Protein AF-A0A7X5N350-F1 (afdb_monomer)

Sequence (99 aa):
MRYFTQALGEDDPGRKDLLFDIATEELSHLEIIGSIIAMLNKGPKAVLSEGMEEAMEMRSMTQNSTSHTQQILYGGGPALVNSSGVPWTSAYVDSIGCP

Nearest PDB structures (foldseek):
  6j42-assembly1_B-2  TM=8.486E-01  e=6.877E-03  Nostoc sp. PCC 7120 = FACHB-418
  2cwl-assembly1_A  TM=6.466E-01  e=6.546E-01  Thermus thermophilus HB8

Radius of gyration: 17.91 Å; Cα contacts (8 Å, |Δi|>4): 74; chains: 1; bounding box: 42×21×44 Å

Structure (mmCIF, N/CA/C/O backbone):
data_AF-A0A7X5N350-F1
#
_entry.id   AF-A0A7X5N350-F1
#
loop_
_atom_site.group_PDB
_atom_site.id
_atom_site.type_symbol
_atom_site.label_atom_id
_atom_site.label_alt_id
_atom_site.label_comp_id
_atom_site.label_asym_id
_atom_site.label_entity_id
_atom_site.label_seq_id
_atom_site.pdbx_PDB_ins_code
_atom_site.Cartn_x
_atom_site.Cartn_y
_atom_site.Cartn_z
_atom_site.occupancy
_atom_site.B_iso_or_equiv
_atom_site.auth_seq_id
_atom_site.auth_comp_id
_atom_site.auth_asym_id
_atom_site.auth_atom_id
_atom_site.pdbx_PDB_model_num
ATOM 1 N N . MET A 1 1 ? -3.733 -1.649 2.632 1.00 94.31 1 MET A N 1
ATOM 2 C CA . MET A 1 1 ? -5.170 -1.266 2.679 1.00 94.31 1 MET A CA 1
ATOM 3 C C . MET A 1 1 ? -5.969 -1.948 3.784 1.00 94.31 1 MET A C 1
ATOM 5 O O . MET A 1 1 ? -6.822 -1.286 4.355 1.00 94.31 1 MET A O 1
ATOM 9 N N . ARG A 1 2 ? -5.710 -3.223 4.116 1.00 94.56 2 ARG A N 1
ATOM 10 C CA . ARG A 1 2 ? -6.454 -3.960 5.153 1.00 94.56 2 ARG A CA 1
ATOM 11 C C . ARG A 1 2 ? -6.539 -3.235 6.500 1.00 94.56 2 ARG A C 1
ATOM 13 O O . ARG A 1 2 ? -7.645 -2.906 6.914 1.00 94.56 2 ARG A O 1
ATOM 20 N N . TYR A 1 3 ? -5.401 -2.921 7.120 1.00 95.38 3 TYR A N 1
ATOM 21 C CA . TYR A 1 3 ? -5.363 -2.281 8.441 1.00 95.38 3 TYR A CA 1
ATOM 22 C C . TYR A 1 3 ? -6.136 -0.960 8.483 1.00 95.38 3 TYR A C 1
ATOM 24 O O . TYR A 1 3 ? -6.938 -0.751 9.384 1.00 95.38 3 TYR A O 1
ATOM 32 N N . PHE A 1 4 ? -6.009 -0.134 7.438 1.00 95.94 4 PHE A N 1
ATOM 33 C CA . PHE A 1 4 ? -6.766 1.113 7.317 1.00 95.94 4 PHE A CA 1
ATOM 34 C C . PHE A 1 4 ? -8.281 0.873 7.341 1.00 95.94 4 PHE A C 1
ATOM 36 O O . PHE A 1 4 ? -9.011 1.506 8.095 1.00 95.94 4 PHE A O 1
ATOM 43 N N . THR A 1 5 ? -8.767 -0.074 6.534 1.00 94.69 5 THR A N 1
ATOM 44 C CA . THR A 1 5 ? -10.202 -0.395 6.486 1.00 94.69 5 THR A CA 1
ATOM 45 C C . THR A 1 5 ? -10.712 -1.076 7.757 1.00 94.69 5 THR A C 1
ATOM 47 O O . THR A 1 5 ? -11.862 -0.863 8.123 1.00 94.69 5 THR A O 1
ATOM 50 N N . GLN A 1 6 ? -9.870 -1.853 8.445 1.00 94.44 6 GLN A N 1
ATOM 51 C CA . GLN A 1 6 ? -10.203 -2.452 9.740 1.00 94.44 6 GLN A CA 1
ATOM 52 C C . GLN A 1 6 ? -10.312 -1.381 10.830 1.00 94.44 6 GLN A C 1
ATOM 54 O O . GLN A 1 6 ? -11.282 -1.383 11.577 1.00 94.44 6 GLN A O 1
ATOM 59 N N . ALA A 1 7 ? -9.389 -0.415 10.864 1.00 94.12 7 ALA A N 1
ATOM 60 C CA . ALA A 1 7 ? -9.415 0.693 11.820 1.00 94.12 7 ALA A CA 1
ATOM 61 C C . ALA A 1 7 ? -10.700 1.536 11.717 1.00 94.12 7 ALA A C 1
ATOM 63 O O . ALA A 1 7 ? -11.224 2.016 12.722 1.00 94.12 7 ALA A O 1
ATOM 64 N N . LEU A 1 8 ? -11.246 1.707 10.506 1.00 93.56 8 LEU A N 1
ATOM 65 C CA . LEU A 1 8 ? -12.511 2.425 10.307 1.00 93.56 8 LEU A CA 1
ATOM 66 C C . LEU A 1 8 ? -13.699 1.730 10.984 1.00 93.56 8 LEU A C 1
ATOM 68 O O . LEU A 1 8 ? -14.570 2.423 11.506 1.00 93.56 8 LEU A O 1
ATOM 72 N N . GLY A 1 9 ? -13.722 0.395 10.972 1.00 91.25 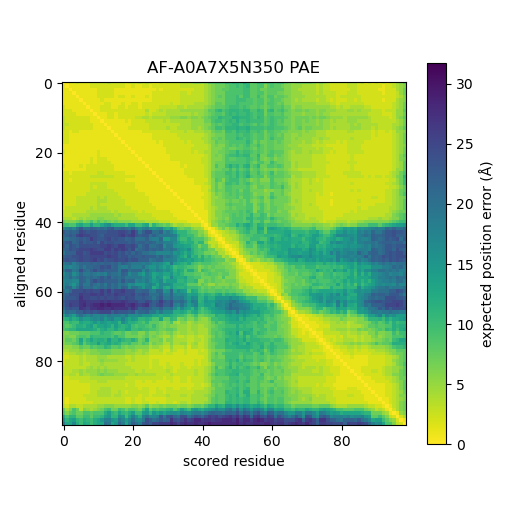9 GLY A N 1
ATOM 73 C CA . GLY A 1 9 ? -14.757 -0.428 11.605 1.00 91.25 9 GLY A CA 1
ATOM 74 C C . GLY A 1 9 ? -14.461 -0.807 13.056 1.00 91.25 9 GLY A C 1
ATOM 75 O O . GLY A 1 9 ? -15.185 -1.625 13.612 1.00 91.25 9 GLY A O 1
ATOM 76 N N . GLU A 1 10 ? -13.396 -0.262 13.648 1.00 93.50 10 GLU A N 1
ATOM 77 C CA . GLU A 1 10 ? -12.991 -0.566 15.016 1.00 93.50 10 GLU A CA 1
ATOM 78 C C . GLU A 1 10 ? -13.606 0.413 16.027 1.00 93.50 10 GLU A C 1
ATOM 80 O O . GLU A 1 10 ? -13.533 1.641 15.848 1.00 93.50 10 GLU A O 1
ATOM 85 N N . ASP A 1 11 ? -14.153 -0.158 17.103 1.00 93.25 11 ASP A N 1
ATOM 86 C CA . ASP A 1 11 ? -14.806 0.543 18.211 1.00 93.25 11 ASP A CA 1
ATOM 87 C C . ASP A 1 11 ? -13.878 0.704 19.423 1.00 93.25 11 ASP A C 1
ATOM 89 O O . ASP A 1 11 ? -13.966 1.712 20.127 1.00 93.25 11 ASP A O 1
ATOM 93 N N . ASP A 1 12 ? -12.977 -0.257 19.674 1.00 94.81 12 ASP A N 1
ATOM 94 C CA . ASP A 1 12 ? -11.995 -0.151 20.755 1.00 94.81 12 ASP A CA 1
ATOM 95 C C . ASP A 1 12 ? -10.939 0.919 20.418 1.00 94.81 12 ASP A C 1
ATOM 97 O O . ASP A 1 12 ? -10.204 0.764 19.437 1.00 94.81 12 ASP A O 1
ATOM 101 N N . PRO A 1 13 ? -10.804 1.994 21.220 1.00 95.69 13 PRO A N 1
ATOM 102 C CA . PRO A 1 13 ? -9.905 3.096 20.890 1.00 95.69 13 PRO A CA 1
ATOM 103 C C . PRO A 1 13 ? -8.434 2.685 20.782 1.00 95.69 13 PRO A C 1
ATOM 105 O O . PRO A 1 13 ? -7.731 3.193 19.913 1.00 95.69 13 PRO A O 1
ATOM 108 N N . GLY A 1 14 ? -7.968 1.764 21.633 1.00 95.88 14 GLY A N 1
ATOM 109 C CA . GLY A 1 14 ? -6.567 1.339 21.642 1.00 95.88 14 GLY A CA 1
ATOM 110 C C . GLY A 1 14 ? -6.215 0.490 20.423 1.00 95.88 14 GLY A C 1
ATOM 111 O O . GLY A 1 14 ? -5.186 0.701 19.784 1.00 95.88 14 GLY A O 1
ATOM 112 N N . ARG A 1 15 ? -7.092 -0.446 20.050 1.00 94.81 15 ARG A N 1
ATOM 113 C CA . ARG A 1 15 ? -6.914 -1.266 18.848 1.00 94.81 15 ARG A CA 1
ATOM 114 C C . ARG A 1 15 ? -7.059 -0.441 17.575 1.00 94.81 15 ARG A C 1
ATOM 116 O O . ARG A 1 15 ? -6.330 -0.679 16.617 1.00 94.81 15 ARG A O 1
ATOM 123 N N . LYS A 1 16 ? -7.963 0.539 17.569 1.00 95.44 16 LYS A N 1
ATOM 124 C CA . LYS A 1 16 ? -8.133 1.470 16.452 1.00 95.44 16 LYS A CA 1
ATOM 125 C C . LYS A 1 16 ? -6.868 2.276 16.181 1.00 95.44 16 LYS A C 1
ATOM 127 O O . LYS A 1 16 ? -6.451 2.359 15.029 1.00 95.44 16 LYS A O 1
ATOM 132 N N . ASP A 1 17 ? -6.276 2.835 17.232 1.00 97.81 17 ASP A N 1
ATOM 133 C CA . ASP A 1 17 ? -5.031 3.603 17.164 1.00 97.81 17 ASP A CA 1
ATOM 134 C C . ASP A 1 17 ? -3.893 2.742 16.600 1.00 97.81 17 ASP A C 1
ATOM 136 O O . ASP A 1 17 ? -3.329 3.062 15.556 1.00 97.81 17 ASP A O 1
ATOM 140 N N . LEU A 1 18 ? -3.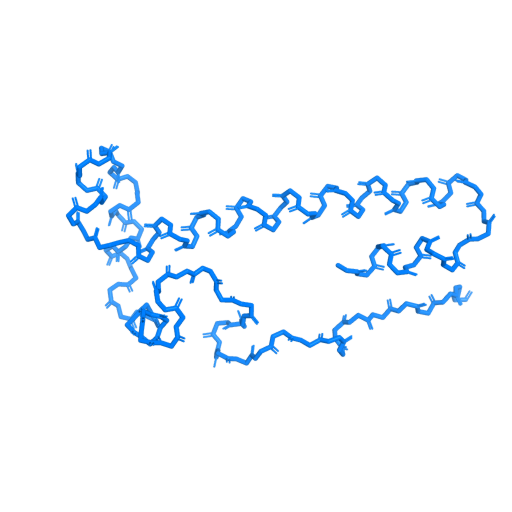694 1.549 17.173 1.00 96.81 18 LEU A N 1
ATOM 141 C CA . LEU A 1 18 ? -2.716 0.574 16.684 1.00 96.81 18 LEU A CA 1
ATOM 142 C C . LEU A 1 18 ? -2.910 0.226 15.197 1.00 96.81 18 LEU A C 1
ATOM 144 O O . LEU A 1 18 ? -1.942 0.126 14.444 1.00 96.81 18 LEU A O 1
ATOM 148 N N . LEU A 1 19 ? -4.151 0.012 14.752 1.00 96.50 19 LEU A N 1
ATOM 149 C CA . LEU A 1 19 ? -4.431 -0.310 13.352 1.00 96.50 19 LEU A CA 1
ATOM 150 C C . LEU A 1 19 ? -4.127 0.866 12.417 1.00 96.50 19 LEU A C 1
ATOM 152 O O . LEU A 1 19 ? -3.673 0.629 11.296 1.00 96.50 19 LEU A O 1
ATOM 156 N N . PHE A 1 20 ? -4.364 2.111 12.841 1.00 97.62 20 PHE A N 1
ATOM 157 C CA . PHE A 1 20 ? -3.985 3.288 12.058 1.00 97.62 20 PHE A CA 1
ATOM 158 C C . PHE A 1 20 ? -2.472 3.509 12.020 1.00 97.62 20 PHE A C 1
ATOM 160 O O . PHE A 1 20 ? -1.958 3.861 10.955 1.00 97.62 20 PHE A O 1
ATOM 167 N N . ASP A 1 21 ? -1.762 3.238 13.113 1.00 98.25 21 ASP A N 1
ATOM 168 C CA . ASP A 1 21 ? -0.299 3.290 13.154 1.00 98.25 21 ASP A CA 1
ATOM 169 C C . ASP A 1 21 ? 0.306 2.309 12.146 1.00 98.25 21 ASP A C 1
ATOM 171 O O . ASP A 1 21 ? 1.046 2.713 11.245 1.00 98.25 21 ASP A O 1
ATOM 175 N N . ILE A 1 22 ? -0.109 1.039 12.205 1.00 97.81 22 ILE A N 1
ATOM 176 C CA . ILE A 1 22 ? 0.342 0.012 11.256 1.00 97.81 22 ILE A CA 1
ATOM 177 C C . ILE A 1 22 ? -0.074 0.388 9.828 1.00 97.81 22 ILE A C 1
ATOM 179 O O . ILE A 1 22 ? 0.718 0.289 8.897 1.00 97.81 22 ILE A O 1
ATOM 183 N N . ALA A 1 23 ? -1.311 0.853 9.614 1.00 97.31 23 ALA A N 1
ATOM 184 C CA . ALA A 1 23 ? -1.759 1.263 8.283 1.00 97.31 23 ALA A CA 1
ATOM 185 C C . ALA A 1 23 ? -0.892 2.378 7.681 1.00 97.31 23 ALA A C 1
ATOM 187 O O . ALA A 1 23 ? -0.686 2.390 6.466 1.00 97.31 23 ALA A O 1
ATOM 188 N N . THR A 1 24 ? -0.409 3.295 8.519 1.00 97.88 24 THR A N 1
ATOM 189 C CA . THR A 1 24 ? 0.470 4.392 8.116 1.00 97.88 24 THR A CA 1
ATOM 190 C C . THR A 1 24 ? 1.880 3.882 7.815 1.00 97.88 24 THR A C 1
ATOM 192 O O . THR A 1 24 ? 2.449 4.259 6.791 1.00 97.88 24 THR A O 1
ATOM 195 N N . GLU A 1 25 ? 2.414 2.966 8.628 1.00 98.44 25 GLU A N 1
ATOM 196 C CA . GLU A 1 25 ? 3.691 2.289 8.362 1.00 98.44 25 GLU A CA 1
ATOM 197 C C . GLU A 1 25 ? 3.667 1.551 7.013 1.00 98.44 25 GLU A C 1
ATOM 199 O O . GLU A 1 25 ? 4.571 1.717 6.194 1.00 98.44 25 GLU A O 1
ATOM 204 N N . GLU A 1 26 ? 2.592 0.825 6.702 1.00 97.94 26 GLU A N 1
ATOM 205 C CA . GLU A 1 26 ? 2.482 0.072 5.445 1.00 97.94 26 GLU A CA 1
ATOM 206 C C . GLU A 1 26 ? 2.437 0.966 4.190 1.00 97.94 26 GLU A C 1
ATOM 208 O O . GLU A 1 26 ? 2.774 0.514 3.091 1.00 97.94 26 GLU A O 1
ATOM 213 N N . LEU A 1 27 ? 2.058 2.246 4.315 1.00 97.31 27 LEU A N 1
ATOM 214 C CA . LEU A 1 27 ? 2.201 3.205 3.211 1.00 97.31 27 LEU A CA 1
ATOM 215 C C . LEU A 1 27 ? 3.674 3.537 2.945 1.00 97.31 27 LEU A C 1
ATOM 217 O O . LEU A 1 27 ? 4.063 3.663 1.783 1.00 97.31 27 LEU A O 1
ATOM 221 N N . SER A 1 28 ? 4.501 3.607 3.990 1.00 96.69 28 SER A N 1
ATOM 222 C CA . SER A 1 28 ? 5.949 3.792 3.842 1.00 96.69 28 SER A CA 1
ATOM 223 C C . SER A 1 28 ? 6.619 2.569 3.203 1.00 96.69 28 SER A C 1
ATOM 225 O O . SER A 1 28 ? 7.488 2.711 2.344 1.00 96.69 28 SER A O 1
ATOM 227 N N . HIS A 1 29 ? 6.153 1.351 3.505 1.00 97.50 29 HIS A N 1
ATOM 228 C CA . HIS A 1 29 ? 6.617 0.144 2.813 1.00 97.50 29 HIS A CA 1
ATOM 229 C C . HIS A 1 29 ? 6.299 0.183 1.316 1.00 97.50 29 HIS A C 1
ATOM 231 O O . HIS A 1 29 ? 7.149 -0.157 0.487 1.00 97.50 29 HIS A O 1
ATOM 237 N N . LEU A 1 30 ? 5.090 0.629 0.957 1.00 95.44 30 LEU A N 1
ATOM 238 C CA . LEU A 1 30 ? 4.699 0.796 -0.442 1.00 95.44 30 LEU A CA 1
ATOM 239 C C . LEU A 1 30 ? 5.600 1.810 -1.164 1.00 95.44 30 LEU A C 1
ATOM 241 O O . LEU A 1 30 ? 5.994 1.566 -2.305 1.00 95.44 30 LEU A O 1
ATOM 245 N N . GLU A 1 31 ? 5.957 2.912 -0.503 1.00 95.75 31 GLU A N 1
ATOM 246 C CA . GLU A 1 31 ? 6.891 3.913 -1.026 1.00 95.75 31 GLU A CA 1
ATOM 247 C C . GLU A 1 31 ? 8.294 3.333 -1.256 1.00 95.75 31 GLU A C 1
ATOM 249 O O . GLU A 1 31 ? 8.859 3.498 -2.342 1.00 95.75 31 GLU A O 1
ATOM 254 N N . ILE A 1 32 ? 8.844 2.615 -0.271 1.00 94.06 32 ILE A N 1
ATOM 255 C CA . ILE A 1 32 ? 10.177 2.006 -0.358 1.00 94.06 32 ILE A CA 1
ATOM 256 C C . ILE A 1 32 ? 10.231 1.011 -1.524 1.00 94.06 32 ILE A C 1
ATOM 258 O O . ILE A 1 32 ? 11.102 1.114 -2.393 1.00 94.06 32 ILE A O 1
ATOM 262 N N . ILE A 1 33 ? 9.273 0.082 -1.601 1.00 91.00 33 ILE A N 1
ATOM 263 C CA . ILE A 1 33 ? 9.223 -0.919 -2.677 1.00 91.00 33 ILE A CA 1
ATOM 264 C C . ILE A 1 33 ? 8.995 -0.251 -4.038 1.00 91.00 33 ILE A C 1
ATOM 266 O O . ILE A 1 33 ? 9.668 -0.592 -5.013 1.00 91.00 33 ILE A O 1
ATOM 270 N N . GLY A 1 34 ? 8.080 0.719 -4.121 1.00 90.06 34 GLY A N 1
ATOM 271 C CA . GLY A 1 34 ? 7.811 1.460 -5.353 1.00 90.06 34 GLY A CA 1
ATOM 272 C C . GLY A 1 34 ? 9.047 2.193 -5.877 1.00 90.06 34 GLY A C 1
ATOM 273 O O . GLY A 1 34 ? 9.316 2.166 -7.079 1.00 90.06 34 GLY A O 1
ATOM 274 N N . SER A 1 35 ? 9.840 2.774 -4.975 1.00 88.06 35 SER A N 1
ATOM 275 C CA . SER A 1 35 ? 11.096 3.455 -5.300 1.00 88.06 35 SER A CA 1
ATOM 276 C C . SER A 1 35 ? 12.155 2.490 -5.835 1.00 88.06 35 SER A C 1
ATOM 278 O O . SER A 1 35 ? 12.811 2.792 -6.833 1.00 88.06 35 SER A O 1
ATOM 280 N N . ILE A 1 36 ? 12.278 1.300 -5.237 1.00 85.81 36 ILE A N 1
ATOM 281 C CA . ILE A 1 36 ? 13.177 0.240 -5.720 1.00 85.81 36 ILE A CA 1
ATOM 282 C C . ILE A 1 36 ? 12.755 -0.230 -7.117 1.00 85.81 36 ILE A C 1
ATOM 284 O O . ILE A 1 36 ? 13.587 -0.320 -8.018 1.00 85.81 36 ILE A O 1
ATOM 288 N N . ILE A 1 37 ? 11.462 -0.475 -7.344 1.00 83.81 37 ILE A N 1
ATOM 289 C CA . ILE A 1 37 ? 10.958 -0.886 -8.663 1.00 83.81 37 ILE A CA 1
ATOM 290 C C . ILE A 1 37 ? 11.229 0.199 -9.711 1.00 83.81 37 ILE A C 1
ATOM 292 O O . ILE A 1 37 ? 11.730 -0.107 -10.793 1.00 83.81 37 ILE A O 1
ATOM 296 N N . ALA A 1 38 ? 10.937 1.464 -9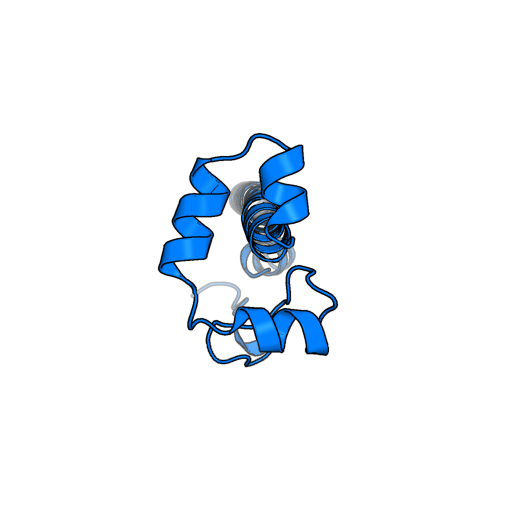.396 1.00 82.69 38 ALA A N 1
ATOM 297 C CA . ALA A 1 38 ? 11.199 2.585 -10.294 1.00 82.69 38 ALA A CA 1
ATOM 298 C C . ALA A 1 38 ? 12.687 2.667 -10.663 1.00 82.69 38 ALA A C 1
ATOM 300 O O . ALA A 1 38 ? 13.032 2.792 -11.835 1.00 82.69 38 ALA A O 1
ATOM 301 N N . MET A 1 39 ? 13.570 2.536 -9.673 1.00 81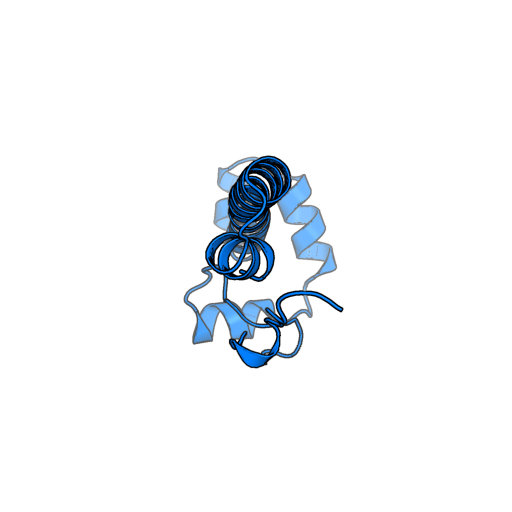.88 39 MET A N 1
ATOM 302 C CA . MET A 1 39 ? 15.021 2.518 -9.847 1.00 81.88 39 MET A CA 1
ATOM 303 C C . MET A 1 39 ? 15.494 1.366 -10.746 1.00 81.88 39 MET A C 1
ATOM 305 O O . MET A 1 39 ? 16.299 1.596 -11.643 1.00 81.88 39 MET A O 1
ATOM 309 N N . LEU A 1 40 ? 14.972 0.151 -10.571 1.00 77.50 40 LEU A N 1
ATOM 310 C CA . LEU A 1 40 ? 15.342 -1.005 -11.403 1.00 77.50 40 LEU A CA 1
ATOM 311 C C . LEU A 1 40 ? 14.804 -0.905 -12.836 1.00 77.50 40 LEU A C 1
ATOM 313 O O . LEU A 1 40 ? 15.429 -1.394 -13.783 1.00 77.50 40 LEU A O 1
ATOM 317 N N . ASN A 1 41 ? 13.654 -0.250 -13.005 1.00 76.56 41 ASN A N 1
ATOM 318 C CA . ASN A 1 41 ? 13.071 0.018 -14.314 1.00 76.56 41 ASN A CA 1
ATOM 319 C C . ASN A 1 41 ? 13.773 1.160 -15.057 1.00 76.56 41 ASN A C 1
ATOM 321 O O . ASN A 1 41 ? 13.708 1.198 -16.291 1.00 76.56 41 ASN A O 1
ATOM 325 N N . LYS A 1 42 ? 14.503 2.046 -14.360 1.00 71.56 42 LYS A N 1
ATOM 326 C CA . LYS A 1 42 ? 15.397 3.004 -15.018 1.00 71.56 42 LYS A CA 1
ATOM 327 C C . LYS A 1 42 ? 16.441 2.243 -15.855 1.00 71.56 42 LYS A C 1
ATOM 329 O O . LYS A 1 42 ? 16.991 1.207 -15.476 1.00 71.56 42 LYS A O 1
ATOM 334 N N . GLY A 1 43 ? 16.699 2.745 -17.061 1.00 62.81 43 GLY A N 1
ATOM 335 C CA . GLY A 1 43 ? 17.663 2.137 -17.979 1.00 62.81 43 GLY A CA 1
ATOM 336 C C . GLY A 1 43 ? 19.105 2.180 -17.443 1.00 62.81 43 GLY A C 1
ATOM 337 O O . GLY A 1 43 ? 19.430 3.018 -16.602 1.00 62.81 43 GLY A O 1
ATOM 338 N N . PRO A 1 44 ? 20.016 1.349 -17.981 1.00 57.47 44 PRO A N 1
ATOM 339 C CA . PRO A 1 44 ? 21.397 1.234 -17.496 1.00 57.47 44 PRO A CA 1
ATOM 340 C C . PRO A 1 44 ? 22.179 2.557 -17.526 1.00 57.47 44 PRO A C 1
ATOM 342 O O . PRO A 1 44 ? 23.046 2.770 -16.687 1.00 57.47 44 PRO A O 1
ATOM 345 N N . LYS A 1 45 ? 21.842 3.483 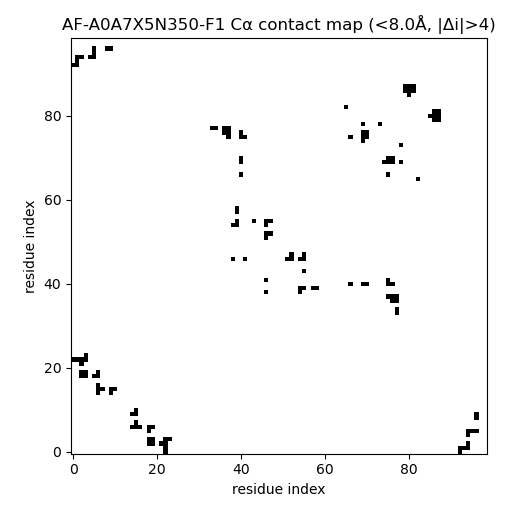-18.436 1.00 55.47 45 LYS A N 1
ATOM 346 C CA . LYS A 1 45 ? 22.446 4.827 -18.481 1.00 55.47 45 LYS A CA 1
ATOM 347 C C . LYS A 1 45 ? 22.109 5.685 -17.257 1.00 55.47 45 LYS A C 1
ATOM 349 O O . LYS A 1 45 ? 22.959 6.456 -16.837 1.00 55.47 45 LYS A O 1
ATOM 354 N N . ALA A 1 46 ? 20.903 5.546 -16.707 1.00 58.38 46 ALA A N 1
ATOM 355 C CA . ALA A 1 46 ? 20.471 6.293 -15.528 1.00 58.38 46 ALA A CA 1
ATOM 356 C C . ALA A 1 46 ? 21.093 5.720 -14.244 1.00 58.38 46 ALA A C 1
ATOM 358 O O . ALA A 1 46 ? 21.561 6.472 -13.399 1.00 58.38 46 ALA A O 1
ATOM 359 N N . VAL A 1 47 ? 21.193 4.389 -14.145 1.00 58.59 47 VAL A N 1
ATOM 360 C CA . VAL A 1 47 ? 21.857 3.706 -13.020 1.00 58.59 47 VAL A CA 1
ATOM 361 C C . VAL A 1 47 ? 23.361 4.022 -12.981 1.00 58.59 47 VAL A C 1
ATOM 363 O O . VAL A 1 47 ? 23.906 4.311 -11.919 1.00 58.59 47 VAL A O 1
ATOM 366 N N . LEU A 1 48 ? 24.020 4.052 -14.148 1.00 58.34 48 LEU A N 1
ATOM 367 C CA . LEU A 1 48 ? 25.422 4.468 -14.286 1.00 58.34 48 LEU A CA 1
ATOM 368 C C . LEU A 1 48 ? 25.650 5.939 -13.917 1.00 58.34 48 LEU A C 1
ATOM 370 O O . LEU A 1 48 ? 26.658 6.253 -13.294 1.00 58.34 48 LEU A O 1
ATOM 374 N N . SER A 1 49 ? 24.739 6.845 -14.296 1.00 59.53 49 SER A N 1
ATOM 375 C CA . SER A 1 49 ? 24.869 8.270 -13.962 1.00 59.53 49 SER A CA 1
ATOM 376 C C . SER A 1 49 ? 24.601 8.578 -12.489 1.00 59.53 49 SER A C 1
ATOM 378 O O . SER A 1 49 ? 25.118 9.567 -11.982 1.00 59.53 49 SER A O 1
ATOM 380 N N . GLU A 1 50 ? 23.799 7.749 -11.816 1.00 65.12 50 GLU A N 1
ATOM 381 C CA . GLU A 1 50 ? 23.464 7.889 -10.391 1.00 65.12 50 GLU A CA 1
ATOM 382 C C . GLU A 1 50 ? 24.466 7.153 -9.472 1.00 65.12 50 GLU A C 1
ATOM 384 O O . GLU A 1 50 ? 24.372 7.270 -8.255 1.00 65.12 50 GLU A O 1
ATOM 389 N N . GLY A 1 51 ? 25.458 6.437 -10.026 1.00 62.75 51 GLY A N 1
ATOM 390 C CA . GLY A 1 51 ? 26.518 5.777 -9.248 1.00 62.75 51 GLY A CA 1
ATOM 391 C C . GLY A 1 51 ? 26.047 4.566 -8.432 1.00 62.75 51 GLY A C 1
ATOM 392 O O . GLY A 1 51 ? 26.655 4.236 -7.418 1.00 62.75 51 GLY A O 1
ATOM 393 N N . MET A 1 52 ? 24.959 3.909 -8.845 1.00 66.75 52 MET A N 1
ATOM 394 C CA . MET A 1 52 ? 24.314 2.830 -8.085 1.00 66.75 52 MET A CA 1
ATOM 395 C C . MET A 1 52 ? 24.711 1.444 -8.611 1.00 66.75 52 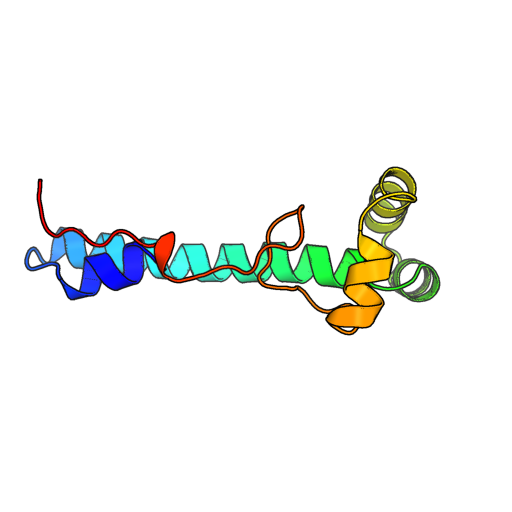MET A C 1
ATOM 397 O O . MET A 1 52 ? 23.933 0.779 -9.297 1.00 66.75 52 MET A O 1
ATOM 401 N N . GLU A 1 53 ? 25.929 1.000 -8.286 1.00 67.19 53 GLU A N 1
ATOM 402 C CA . GLU A 1 53 ? 26.469 -0.312 -8.696 1.00 67.19 53 GLU A CA 1
ATOM 403 C C . GLU A 1 53 ? 25.576 -1.493 -8.278 1.00 67.19 53 GLU A C 1
ATOM 405 O O . GLU A 1 53 ? 25.302 -2.370 -9.098 1.00 67.19 53 GLU A O 1
ATOM 410 N N . GLU A 1 54 ? 25.018 -1.476 -7.064 1.00 67.50 54 GLU A N 1
ATOM 411 C CA . GLU A 1 54 ? 24.133 -2.542 -6.563 1.00 67.50 54 GLU A CA 1
ATOM 412 C C . GLU A 1 54 ? 22.847 -2.690 -7.398 1.00 67.50 54 GLU A C 1
ATOM 414 O O . GLU A 1 54 ? 22.383 -3.799 -7.678 1.00 67.50 54 GLU A O 1
ATOM 419 N N . ALA A 1 55 ? 22.283 -1.574 -7.873 1.00 64.38 55 ALA A N 1
ATOM 420 C CA . ALA A 1 55 ? 21.106 -1.589 -8.740 1.00 64.38 55 ALA A CA 1
ATOM 421 C C . ALA A 1 55 ? 21.436 -2.154 -10.134 1.00 64.38 55 ALA A C 1
ATOM 423 O O . ALA A 1 55 ? 20.591 -2.792 -10.769 1.00 64.38 55 ALA A O 1
ATOM 424 N N . MET A 1 56 ? 22.671 -1.963 -10.610 1.00 65.31 56 MET A N 1
ATOM 425 C CA . MET A 1 56 ? 23.142 -2.558 -11.861 1.00 65.31 56 MET A CA 1
ATOM 426 C C . MET A 1 56 ? 23.312 -4.073 -11.732 1.00 65.31 56 MET A C 1
ATOM 428 O O . MET A 1 56 ? 22.910 -4.807 -12.637 1.00 65.31 56 MET A O 1
ATOM 432 N N . GLU A 1 57 ? 23.860 -4.543 -10.613 1.00 69.00 57 GLU A N 1
ATOM 433 C CA . GLU A 1 57 ? 24.013 -5.969 -10.331 1.00 69.00 57 GLU A CA 1
ATOM 434 C C . GLU A 1 57 ? 22.645 -6.663 -10.250 1.00 69.00 57 GLU A C 1
ATOM 436 O O . GLU A 1 57 ? 22.399 -7.641 -10.963 1.00 69.00 57 GLU A O 1
ATOM 441 N N . MET A 1 58 ? 21.692 -6.075 -9.520 1.00 66.94 58 MET A N 1
ATOM 442 C CA . MET A 1 58 ? 20.316 -6.576 -9.433 1.00 66.94 58 MET A CA 1
ATOM 443 C C . MET A 1 58 ? 19.607 -6.604 -10.800 1.00 66.94 58 MET A C 1
ATOM 445 O O . MET A 1 58 ? 18.888 -7.557 -11.124 1.00 66.94 58 MET A O 1
ATOM 449 N N . ARG A 1 59 ? 19.848 -5.597 -11.650 1.00 65.19 59 ARG A N 1
ATOM 450 C CA . ARG A 1 59 ? 19.349 -5.557 -13.035 1.00 65.19 59 ARG A CA 1
ATOM 451 C C . ARG A 1 59 ? 19.979 -6.640 -13.912 1.00 65.19 59 ARG A C 1
ATOM 453 O O . ARG A 1 59 ? 19.297 -7.235 -14.744 1.00 65.19 59 ARG A O 1
ATOM 460 N N . SER A 1 60 ? 21.275 -6.895 -13.746 1.00 66.00 60 SER A N 1
ATOM 461 C CA . SER A 1 60 ? 22.000 -7.939 -14.477 1.00 66.00 60 SER A CA 1
ATOM 462 C C . SER A 1 60 ? 21.442 -9.330 -14.155 1.00 66.00 60 SER A C 1
ATOM 464 O O . SER A 1 60 ? 21.209 -10.135 -15.055 1.00 66.00 60 SER A O 1
ATOM 466 N N . MET A 1 61 ? 21.097 -9.572 -12.887 1.00 64.69 61 MET A N 1
ATOM 467 C CA . MET A 1 61 ? 20.429 -10.804 -12.453 1.00 64.69 61 MET A CA 1
ATOM 468 C C . MET A 1 61 ? 19.016 -10.972 -13.038 1.00 64.69 61 MET A C 1
ATOM 470 O O . MET A 1 61 ? 18.523 -12.092 -13.156 1.00 64.69 61 MET A O 1
ATOM 474 N N . THR A 1 62 ? 18.356 -9.877 -13.42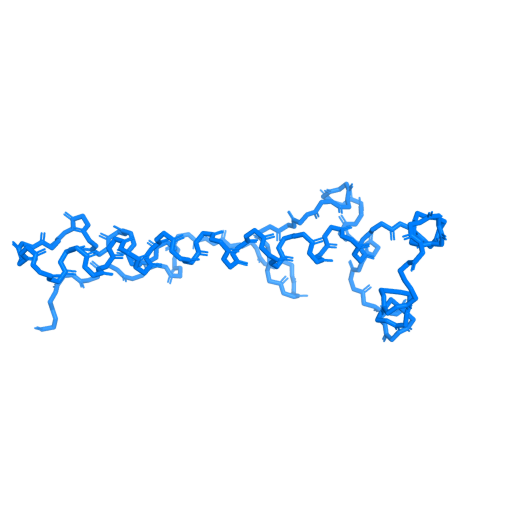4 1.00 61.03 62 THR A N 1
ATOM 475 C CA . THR A 1 62 ? 16.965 -9.856 -13.907 1.00 61.03 62 THR A CA 1
ATOM 476 C C . THR A 1 62 ? 16.830 -9.614 -15.415 1.00 61.03 62 THR A C 1
ATOM 478 O O . THR A 1 62 ? 15.723 -9.344 -15.880 1.00 61.03 62 THR A O 1
ATOM 481 N N . GLN A 1 63 ? 17.902 -9.778 -16.209 1.00 56.53 63 GLN A N 1
ATOM 482 C CA . GLN A 1 63 ? 17.923 -9.522 -17.666 1.00 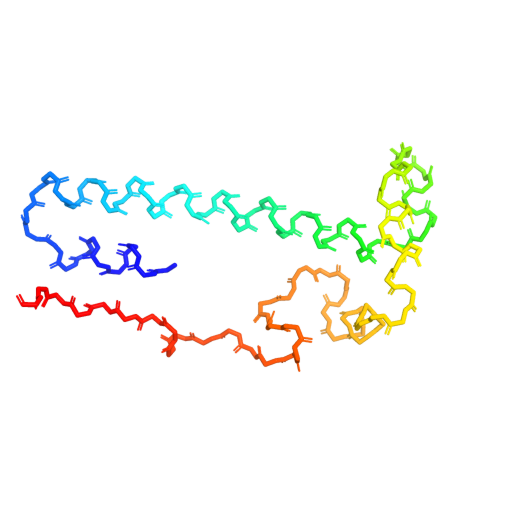56.53 63 GLN A CA 1
ATOM 483 C C . GLN A 1 63 ? 16.812 -10.213 -18.488 1.00 56.53 63 GLN A C 1
ATOM 485 O O . GLN A 1 63 ? 16.495 -9.741 -19.576 1.00 56.53 63 GLN A O 1
ATOM 490 N N . ASN A 1 64 ? 16.186 -11.273 -17.963 1.00 52.66 64 ASN A N 1
ATOM 491 C CA . ASN A 1 64 ? 15.076 -12.002 -18.595 1.00 52.66 64 ASN A CA 1
ATOM 492 C C . ASN A 1 64 ? 13.710 -11.809 -17.914 1.00 52.66 64 ASN A C 1
ATOM 494 O O . ASN A 1 64 ? 12.752 -12.504 -18.248 1.00 52.66 64 ASN A O 1
ATOM 498 N N . SER A 1 65 ? 13.603 -10.905 -16.942 1.00 58.41 65 SER A N 1
ATOM 499 C CA . SER A 1 65 ? 12.362 -10.684 -16.204 1.00 58.41 65 SER A CA 1
ATOM 500 C C . SER A 1 65 ? 11.521 -9.574 -16.841 1.00 58.41 65 SER A C 1
ATOM 502 O O . SER A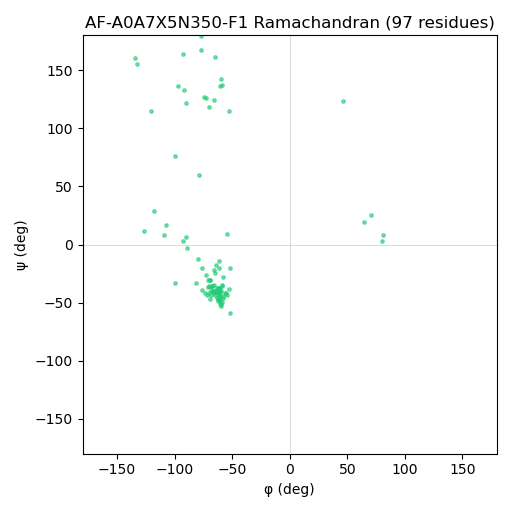 1 65 ? 12.004 -8.790 -17.657 1.00 58.41 65 SER A O 1
ATOM 504 N N . THR A 1 66 ? 10.245 -9.509 -16.471 1.00 59.38 66 THR A N 1
ATOM 505 C CA . THR A 1 66 ? 9.124 -8.726 -17.045 1.00 59.38 66 THR A CA 1
ATOM 506 C C . THR A 1 66 ? 9.312 -7.197 -17.185 1.00 59.38 66 THR A C 1
ATOM 508 O O . THR A 1 66 ? 8.371 -6.494 -17.562 1.00 59.38 66 THR A O 1
ATOM 511 N N . SER A 1 67 ? 10.518 -6.669 -16.956 1.00 63.22 67 SER A N 1
ATOM 512 C CA . SER A 1 67 ? 10.916 -5.260 -17.072 1.00 63.22 67 SER A CA 1
ATOM 513 C C . SER A 1 67 ? 10.562 -4.639 -18.429 1.00 63.22 67 SER A C 1
ATOM 515 O O . SER A 1 67 ? 10.104 -3.498 -18.481 1.00 63.22 67 SER A O 1
ATOM 517 N N . HIS A 1 68 ? 10.696 -5.379 -19.537 1.00 65.06 68 HIS A N 1
ATOM 518 C CA . HIS A 1 68 ? 10.359 -4.837 -20.860 1.00 65.06 68 HIS A CA 1
ATOM 519 C C . HIS A 1 68 ? 8.847 -4.605 -21.024 1.00 65.06 68 HIS A C 1
ATOM 521 O O . HIS A 1 68 ? 8.429 -3.574 -21.555 1.00 65.06 68 HIS A O 1
ATOM 527 N N . THR A 1 69 ? 8.025 -5.529 -20.523 1.00 70.25 69 THR A N 1
ATOM 528 C CA . THR A 1 69 ? 6.563 -5.394 -20.502 1.00 70.25 69 THR A CA 1
ATOM 529 C C . THR A 1 69 ? 6.136 -4.263 -19.571 1.00 70.25 69 THR A C 1
ATOM 531 O O . THR A 1 69 ? 5.261 -3.477 -19.928 1.00 70.25 69 THR A O 1
ATOM 534 N N . GLN A 1 70 ? 6.784 -4.121 -18.408 1.00 72.06 70 GLN A N 1
ATOM 535 C CA . GLN A 1 70 ? 6.495 -3.025 -17.482 1.00 72.06 70 GLN A CA 1
ATOM 536 C C . GLN A 1 70 ? 6.826 -1.645 -18.064 1.00 72.06 70 GLN A C 1
ATOM 538 O O . GLN A 1 70 ? 6.051 -0.709 -17.881 1.00 72.06 70 GLN A O 1
ATOM 543 N N . GLN A 1 71 ? 7.928 -1.511 -18.807 1.00 72.50 71 GLN A N 1
ATOM 544 C CA . GLN A 1 71 ? 8.263 -0.257 -19.487 1.00 72.50 71 GLN A CA 1
ATOM 545 C C . GLN A 1 71 ? 7.214 0.140 -20.532 1.00 72.50 71 GLN A C 1
ATOM 547 O O . GLN A 1 71 ? 6.839 1.307 -20.598 1.00 72.50 71 GLN A O 1
ATOM 552 N N . ILE A 1 72 ? 6.714 -0.819 -21.318 1.00 76.31 72 ILE A N 1
ATOM 553 C CA . ILE A 1 72 ? 5.700 -0.554 -22.350 1.00 76.31 72 ILE A CA 1
ATOM 554 C C . ILE A 1 72 ? 4.349 -0.197 -21.722 1.00 76.31 72 ILE A C 1
ATOM 556 O O . ILE A 1 72 ? 3.714 0.764 -22.144 1.00 76.31 72 ILE A O 1
ATOM 560 N N . LEU A 1 73 ? 3.897 -0.970 -20.731 1.00 80.81 73 LEU A N 1
ATOM 561 C CA . LEU A 1 73 ? 2.550 -0.824 -20.171 1.00 80.81 73 LEU A CA 1
ATOM 562 C C . LEU A 1 73 ? 2.435 0.304 -19.141 1.00 80.81 73 LEU A C 1
ATOM 564 O O . LEU A 1 73 ? 1.381 0.925 -19.038 1.00 80.81 73 LEU A O 1
ATOM 568 N N . TYR A 1 74 ? 3.498 0.561 -18.378 1.00 81.69 74 TYR A N 1
ATOM 569 C CA . TYR A 1 74 ? 3.464 1.447 -17.208 1.00 81.69 74 TYR A CA 1
ATOM 570 C C . TYR A 1 74 ? 4.524 2.556 -17.258 1.00 81.69 74 TYR A C 1
ATOM 572 O O . TYR A 1 74 ? 4.772 3.226 -16.258 1.00 81.69 74 TYR A O 1
ATOM 580 N N . GLY A 1 75 ? 5.183 2.748 -18.407 1.00 78.88 75 GLY A N 1
ATOM 581 C CA . GLY A 1 75 ? 6.150 3.832 -18.612 1.00 78.88 75 GLY A CA 1
ATOM 582 C C . GLY A 1 75 ? 7.401 3.739 -17.733 1.00 78.88 75 GLY A C 1
ATOM 583 O O . GLY A 1 75 ? 8.077 4.742 -17.525 1.00 78.88 75 GLY A O 1
ATOM 584 N N . GLY A 1 76 ? 7.696 2.556 -17.184 1.00 75.44 76 GLY A N 1
ATOM 585 C CA . GLY A 1 76 ? 8.815 2.336 -16.262 1.00 75.44 76 GLY A CA 1
ATOM 586 C C . GLY A 1 76 ? 8.540 2.751 -14.811 1.00 75.44 76 GLY A C 1
ATOM 587 O O . GLY A 1 76 ? 9.430 2.623 -13.974 1.00 75.44 76 GLY A O 1
ATOM 588 N N . GLY A 1 77 ? 7.325 3.208 -14.491 1.00 82.62 77 GLY A N 1
ATOM 589 C CA . GLY A 1 77 ? 6.894 3.441 -13.113 1.00 82.62 77 GLY A CA 1
ATOM 590 C C . GLY A 1 77 ? 6.537 2.145 -12.370 1.00 82.62 77 GLY A C 1
ATOM 591 O O . GLY A 1 77 ? 6.385 1.087 -12.993 1.00 82.62 77 GLY A O 1
ATOM 592 N N . PRO A 1 78 ? 6.385 2.201 -11.036 1.00 87.25 78 PRO A N 1
ATOM 593 C CA . PRO A 1 78 ? 5.887 1.073 -10.263 1.00 87.25 78 PRO A CA 1
ATOM 594 C C . PRO A 1 78 ? 4.428 0.793 -10.636 1.00 87.25 78 PRO A C 1
ATOM 596 O O . PRO A 1 78 ? 3.563 1.665 -10.558 1.00 87.25 78 PRO A O 1
ATOM 599 N N . ALA A 1 79 ? 4.154 -0.440 -11.048 1.00 89.62 79 ALA A N 1
ATOM 600 C CA . ALA A 1 79 ? 2.817 -0.893 -11.399 1.00 89.62 79 ALA A CA 1
ATOM 601 C C . ALA A 1 79 ? 2.177 -1.623 -10.215 1.00 89.62 79 ALA A C 1
ATOM 603 O O . ALA A 1 79 ? 2.814 -2.474 -9.595 1.00 89.62 79 ALA A O 1
ATOM 604 N N . LEU A 1 80 ? 0.899 -1.349 -9.938 1.00 92.12 80 LEU A N 1
ATOM 605 C CA . LEU A 1 80 ? 0.119 -2.067 -8.923 1.00 92.12 80 LEU A CA 1
ATOM 606 C C . LEU A 1 80 ? -0.357 -3.424 -9.461 1.00 92.12 80 LEU A C 1
ATOM 608 O O . LEU A 1 80 ? -1.553 -3.686 -9.577 1.00 92.12 80 LEU A O 1
ATOM 612 N N . VAL A 1 81 ? 0.593 -4.277 -9.832 1.00 90.62 81 VAL A N 1
ATOM 613 C CA . VAL A 1 81 ? 0.366 -5.630 -10.348 1.00 90.62 81 VAL A CA 1
ATOM 614 C C . VAL A 1 81 ? 1.290 -6.616 -9.642 1.00 90.62 81 VAL A C 1
ATOM 616 O O . VAL A 1 81 ? 2.361 -6.245 -9.166 1.00 90.62 81 VAL A O 1
ATOM 619 N N . ASN A 1 82 ? 0.902 -7.887 -9.590 1.00 90.12 82 ASN A N 1
ATOM 620 C CA . ASN A 1 82 ? 1.802 -8.936 -9.114 1.00 90.12 82 ASN A CA 1
ATOM 621 C C . ASN A 1 82 ? 2.852 -9.318 -10.182 1.00 90.12 82 ASN A C 1
ATOM 623 O O . ASN A 1 82 ? 2.847 -8.811 -11.305 1.00 90.12 82 ASN A O 1
ATOM 627 N N . SER A 1 83 ? 3.742 -10.260 -9.859 1.00 85.38 83 SER A N 1
ATOM 628 C CA . SER A 1 83 ? 4.810 -10.720 -10.764 1.00 85.38 83 SER A CA 1
ATOM 629 C C . SER A 1 83 ? 4.312 -11.360 -12.068 1.00 85.38 83 SER A C 1
ATOM 631 O O . SER A 1 83 ? 5.055 -11.402 -13.046 1.00 85.38 83 SER A O 1
ATOM 633 N N . SER A 1 84 ? 3.058 -11.826 -12.106 1.00 87.00 84 SER A N 1
ATOM 634 C CA . SER A 1 84 ? 2.397 -12.365 -13.304 1.00 87.00 84 SER A CA 1
ATOM 635 C C . SER A 1 84 ? 1.608 -11.305 -14.086 1.00 87.00 84 SER A C 1
ATOM 637 O O . SER A 1 84 ? 0.955 -11.632 -15.073 1.00 87.00 84 SER A O 1
ATOM 639 N N . GLY A 1 85 ? 1.642 -10.038 -13.656 1.00 86.44 85 GLY A N 1
ATOM 640 C CA . GLY A 1 85 ? 0.941 -8.927 -14.301 1.00 86.44 85 GLY A CA 1
ATOM 641 C C . GLY A 1 85 ? -0.543 -8.808 -13.948 1.00 86.44 85 GLY A C 1
ATOM 642 O O . GLY A 1 85 ? -1.233 -7.986 -14.546 1.00 86.44 85 GLY A O 1
ATOM 643 N N . VAL A 1 86 ? -1.049 -9.585 -12.984 1.00 91.19 86 VAL A N 1
ATOM 644 C CA . VAL A 1 86 ? -2.443 -9.467 -12.531 1.00 91.19 86 VAL A CA 1
ATOM 645 C C . VAL A 1 86 ? -2.588 -8.200 -11.680 1.00 91.19 86 VAL A C 1
ATOM 647 O O . VAL A 1 86 ? -1.821 -8.044 -10.723 1.00 91.19 86 VAL A O 1
ATOM 650 N N . PRO A 1 87 ? -3.548 -7.305 -11.987 1.00 93.44 87 PRO A N 1
ATOM 651 C CA . PRO A 1 87 ? -3.769 -6.092 -11.211 1.00 93.44 87 PRO A CA 1
ATOM 652 C C . PRO A 1 87 ? -4.109 -6.365 -9.753 1.00 93.44 87 PRO A C 1
ATOM 654 O O . PRO A 1 87 ? -4.862 -7.286 -9.431 1.00 93.44 87 PRO A O 1
ATOM 657 N N . TRP A 1 88 ? -3.590 -5.517 -8.869 1.00 95.75 88 TRP A N 1
ATOM 658 C CA . TRP A 1 88 ? -4.087 -5.441 -7.508 1.00 95.75 88 TRP A CA 1
ATOM 659 C C . TRP A 1 88 ? -5.563 -5.042 -7.533 1.00 95.75 88 TRP A C 1
ATOM 661 O O . TRP A 1 88 ? -5.971 -4.144 -8.271 1.00 95.75 88 TRP A O 1
ATOM 671 N N . THR A 1 89 ? -6.369 -5.706 -6.712 1.00 96.31 89 THR A N 1
ATOM 672 C CA . THR A 1 89 ? -7.788 -5.387 -6.562 1.00 96.31 89 THR A CA 1
ATOM 673 C C . THR A 1 89 ? -8.163 -5.361 -5.089 1.00 96.31 89 THR A C 1
ATOM 675 O O . THR A 1 89 ? -7.489 -5.959 -4.243 1.00 96.31 89 THR A O 1
ATOM 678 N N . SER A 1 90 ? -9.286 -4.714 -4.780 1.00 95.31 90 SER A N 1
ATOM 679 C CA . SER A 1 90 ? -9.853 -4.711 -3.432 1.00 95.31 90 SER A CA 1
ATOM 680 C C . SER A 1 90 ? -10.233 -6.107 -2.926 1.00 95.31 90 SER A C 1
ATOM 682 O O . SER A 1 90 ? -10.399 -6.265 -1.725 1.00 95.31 90 SER A O 1
ATOM 684 N N . ALA A 1 91 ? -10.296 -7.134 -3.784 1.00 94.50 91 ALA A N 1
ATOM 685 C CA . ALA A 1 91 ? -10.600 -8.509 -3.382 1.00 94.50 91 ALA A CA 1
ATOM 686 C C . ALA A 1 91 ? -9.540 -9.138 -2.453 1.00 94.50 91 ALA A C 1
ATOM 688 O O . ALA A 1 91 ? -9.820 -10.130 -1.789 1.00 94.50 91 ALA A O 1
ATOM 689 N N . TYR A 1 92 ? -8.328 -8.574 -2.381 1.00 92.56 92 TYR A N 1
ATOM 690 C CA . TYR A 1 92 ? -7.302 -8.990 -1.411 1.00 92.56 92 TYR A CA 1
ATOM 691 C C . TYR A 1 92 ? -7.515 -8.406 -0.005 1.00 92.56 92 TYR A C 1
ATOM 693 O O . TYR A 1 92 ? -6.847 -8.797 0.962 1.00 92.56 92 TYR A O 1
ATOM 701 N N . VAL A 1 93 ? -8.408 -7.424 0.108 1.00 93.19 93 VAL A N 1
ATOM 702 C CA . VAL A 1 93 ? -8.723 -6.752 1.359 1.00 93.19 93 VAL A CA 1
ATOM 703 C C . VAL A 1 93 ? -9.864 -7.496 2.023 1.00 93.19 93 VAL A C 1
ATOM 705 O O . VAL A 1 93 ? -10.945 -7.625 1.460 1.00 93.19 93 VAL A O 1
ATOM 708 N N . ASP A 1 94 ? -9.595 -7.958 3.235 1.00 88.69 94 ASP A N 1
ATOM 709 C CA . ASP A 1 94 ? -10.595 -8.565 4.086 1.00 88.69 94 ASP A CA 1
ATOM 710 C C . ASP A 1 94 ? -10.691 -7.749 5.372 1.00 88.69 94 ASP A C 1
ATOM 712 O O . ASP A 1 94 ? -9.712 -7.622 6.114 1.00 88.69 94 ASP A O 1
ATOM 716 N N . SER A 1 95 ? -11.847 -7.129 5.568 1.00 81.31 95 SER A N 1
ATOM 717 C CA . SER A 1 95 ? -12.112 -6.172 6.643 1.00 81.31 95 SER A CA 1
ATOM 718 C C . SER A 1 95 ? -13.218 -6.682 7.557 1.00 81.31 95 SER A C 1
ATOM 720 O O . SER A 1 95 ? -13.958 -5.868 8.106 1.00 81.31 95 SER A O 1
ATOM 722 N N . ILE A 1 96 ? -13.371 -8.008 7.690 1.00 76.56 96 ILE A N 1
ATOM 723 C CA . ILE A 1 96 ? -14.316 -8.579 8.656 1.00 76.56 96 ILE A CA 1
ATOM 724 C C . ILE A 1 96 ? -14.023 -7.980 10.035 1.00 76.56 96 ILE A C 1
ATOM 726 O O . ILE A 1 96 ? -12.936 -8.161 10.587 1.00 76.56 96 ILE A O 1
ATOM 730 N N . GLY A 1 97 ? -14.986 -7.221 10.557 1.00 63.72 97 GLY A N 1
ATOM 731 C CA . GLY A 1 97 ? -14.987 -6.783 11.944 1.00 63.72 97 GLY A CA 1
ATOM 732 C C . GLY A 1 97 ? -15.324 -7.978 12.827 1.00 63.72 97 GLY A C 1
ATOM 733 O O . GLY A 1 97 ? -16.329 -8.630 12.574 1.00 63.72 97 GLY A O 1
ATOM 734 N N . CYS A 1 98 ? -14.453 -8.229 13.808 1.00 54.69 98 CYS A N 1
ATOM 735 C CA . CYS A 1 98 ? -14.441 -9.306 14.808 1.00 54.69 98 CYS A CA 1
ATOM 736 C C . CYS A 1 98 ? -14.717 -10.755 14.311 1.00 54.69 98 CYS A C 1
ATOM 738 O O . CYS A 1 98 ? -15.790 -11.036 13.783 1.00 54.69 98 CYS A O 1
ATOM 740 N N . PRO A 1 99 ? -13.803 -11.718 14.548 1.00 51.62 99 PRO A N 1
ATOM 741 C CA . PRO A 1 99 ? -14.163 -13.133 14.686 1.00 51.62 99 PRO A CA 1
ATOM 742 C C . PRO A 1 99 ? -15.099 -13.378 15.878 1.00 51.62 99 PRO A C 1
ATOM 744 O O . PRO A 1 99 ? -14.989 -12.624 16.875 1.00 51.62 99 PRO A O 1
#

pLDDT: mean 81.61, std 14.64, range [51.62, 98.44]

InterPro domains:
  IPR007760 Manganese catalase [PF05067] (1-97)
  IPR009078 Ferritin-like superfamily [SSF47240] (1-97)
  IPR012347 Ferritin-like [G3DSA:1.20.1260.10] (1-99)

Secondary structure (DSSP, 8-state):
-HHHHHHHT--SHHHHHHHHHHHHHHHHHHHHHHHHHHHHHS-HHHHHHTT-HHHHHHHHHTTTSTHHHHHHHHTTSPPSB-TT-PBP-GGG-------

Organism: Xanthomonas perforans (NCBI:txid442694)

Mean predicted aligned error: 7.91 Å

Foldseek 3Di:
DQLQLLLVVDDPPVSSVVSVVVVVVVVVVVVVVQVLQLLLLDDPVVCVVVVPVVSVVVNVVCVPACSVVCCVPPVSGDACAPSVRHHDDCVVHDNDHDD

Solvent-accessible surface area (backbone atoms only — not comparable to full-atom values): 5787 Å² total; per-residue (Å²): 112,39,42,45,55,36,27,72,69,46,81,54,69,70,63,21,49,54,25,44,53,52,36,54,52,54,52,53,52,50,50,55,53,37,50,51,46,28,57,58,48,45,54,72,70,56,38,61,74,69,69,41,63,69,56,49,54,57,42,63,78,41,74,88,49,70,58,68,60,41,38,72,76,47,73,27,48,62,64,74,42,52,99,86,66,51,67,70,60,72,85,80,50,71,55,82,70,77,135